Protein AF-A0A3D1MHF3-F1 (afdb_monomer_lite)

Foldseek 3Di:
DLVVCLVPPQEAAEADDPVSVVSLVSNVVDDGNYHYHYHHQALLSVLVVCVVRDDPPDDDDDDDPDDDPPRAPGPVRSVVSNVVNVD

Radius of gyration: 12.83 Å; chains: 1; bounding box: 27×31×31 Å

Secondary structure (DSSP, 8-state):
-HHHHHHH-SEEEEESSHHHHHHHHHHHTS--S-EEEEEE--HHHHHHHHHHH--TT--------S--TTTSSSHHHHHHHHHHH--

pLDDT: mean 90.06, std 7.21, range [67.38, 97.5]

Sequence (87 aa):
MALCITRHVHTSILFQGSASDKIFAELKKIDGETRCLNNIRSMKEAVALAKKYAKSGDVVLLSPGAASFGLFNHEFDRGEQFRILVK

Structure (mmCIF, N/CA/C/O backbone):
data_AF-A0A3D1MHF3-F1
#
_entry.id   AF-A0A3D1MHF3-F1
#
loop_
_atom_site.group_PDB
_atom_site.id
_atom_site.type_symbol
_atom_site.label_atom_id
_atom_site.label_alt_id
_atom_site.label_comp_id
_atom_site.label_asym_id
_atom_site.label_entity_id
_atom_site.label_seq_id
_atom_site.pdbx_PDB_ins_code
_atom_site.Cartn_x
_atom_site.Cartn_y
_atom_site.Cartn_z
_atom_site.occupancy
_atom_site.B_iso_or_equiv
_atom_site.auth_seq_id
_atom_site.auth_comp_id
_atom_site.auth_asym_id
_atom_site.auth_atom_id
_atom_site.pdbx_PDB_model_num
ATOM 1 N N . MET A 1 1 ? -8.155 15.596 2.421 1.00 70.75 1 MET A N 1
ATOM 2 C CA . MET A 1 1 ? -7.549 14.268 2.164 1.00 70.75 1 MET A CA 1
ATOM 3 C C . MET A 1 1 ? -7.162 13.556 3.459 1.00 70.75 1 MET A C 1
ATOM 5 O O . MET A 1 1 ? -7.756 12.524 3.736 1.00 70.75 1 MET A O 1
ATOM 9 N N . ALA A 1 2 ? -6.255 14.107 4.277 1.00 76.44 2 ALA A N 1
ATOM 10 C CA . ALA A 1 2 ? -5.788 13.468 5.518 1.00 76.44 2 ALA A CA 1
ATOM 11 C C . ALA A 1 2 ? -6.921 13.074 6.494 1.00 76.44 2 ALA A C 1
ATOM 13 O O . ALA A 1 2 ? -6.952 11.937 6.944 1.00 76.44 2 ALA A O 1
ATOM 14 N N . LEU A 1 3 ? -7.918 13.944 6.709 1.00 79.75 3 LEU A N 1
ATOM 15 C CA . LEU A 1 3 ? -9.082 13.644 7.563 1.00 79.75 3 LEU A CA 1
ATOM 16 C C . LEU A 1 3 ? -9.931 12.451 7.076 1.00 79.75 3 LEU A C 1
ATOM 18 O O . LEU 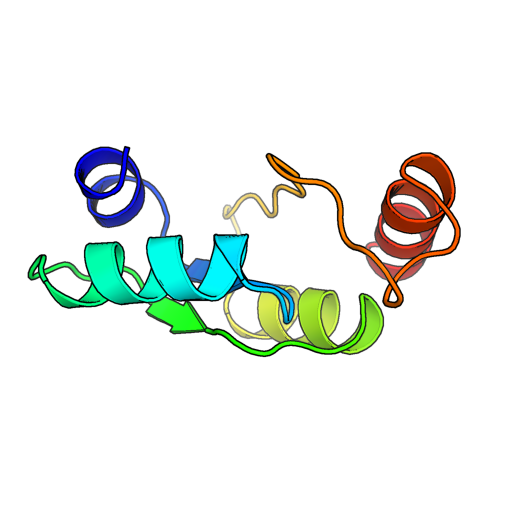A 1 3 ? -10.515 11.728 7.876 1.00 79.75 3 LEU A O 1
ATOM 22 N N . CYS A 1 4 ? -10.031 12.232 5.760 1.00 81.25 4 CYS A N 1
ATOM 23 C CA . CYS A 1 4 ? -10.770 11.079 5.236 1.00 81.25 4 CYS A CA 1
ATOM 24 C C . CYS A 1 4 ? -10.009 9.781 5.502 1.00 81.25 4 CYS A C 1
ATOM 26 O O . CYS A 1 4 ? -10.629 8.783 5.860 1.00 81.25 4 CYS A O 1
ATOM 28 N N . ILE A 1 5 ? -8.682 9.817 5.354 1.00 81.12 5 ILE A N 1
ATOM 29 C CA . ILE A 1 5 ? -7.804 8.678 5.629 1.00 81.12 5 ILE A CA 1
ATOM 30 C C . ILE A 1 5 ? -7.912 8.301 7.106 1.00 81.12 5 ILE A C 1
ATOM 32 O O . ILE A 1 5 ? -8.209 7.149 7.399 1.00 81.12 5 ILE A O 1
ATOM 36 N N . THR A 1 6 ? -7.789 9.269 8.020 1.00 80.94 6 THR A N 1
ATOM 37 C CA . THR A 1 6 ? -7.841 9.000 9.468 1.00 80.94 6 THR A CA 1
ATOM 38 C C . THR A 1 6 ? -9.173 8.428 9.959 1.00 80.94 6 THR A C 1
ATOM 40 O O . THR A 1 6 ? -9.227 7.840 11.034 1.00 80.94 6 THR A O 1
ATOM 43 N N . ARG A 1 7 ? -10.252 8.596 9.182 1.00 85.19 7 ARG A N 1
ATOM 44 C CA . ARG A 1 7 ? -11.601 8.117 9.521 1.00 85.19 7 ARG A CA 1
ATOM 45 C C . ARG A 1 7 ? -11.992 6.790 8.875 1.00 85.19 7 ARG A C 1
ATOM 47 O O . ARG A 1 7 ? -12.856 6.111 9.412 1.00 85.19 7 ARG A O 1
ATOM 54 N N . HIS A 1 8 ? -11.424 6.451 7.719 1.00 87.19 8 HIS A N 1
ATOM 55 C CA . HIS A 1 8 ? -11.897 5.315 6.910 1.00 87.19 8 HIS A CA 1
ATOM 56 C C . HIS A 1 8 ? -10.807 4.291 6.594 1.00 87.19 8 HIS A C 1
ATOM 58 O O . HIS A 1 8 ? -11.107 3.221 6.072 1.00 87.19 8 HIS A O 1
ATOM 64 N N . VAL A 1 9 ? -9.542 4.599 6.882 1.00 90.44 9 VAL A N 1
ATOM 65 C CA . VAL A 1 9 ? -8.417 3.719 6.575 1.00 90.44 9 VAL A CA 1
ATOM 66 C C . VAL A 1 9 ? -7.848 3.173 7.873 1.00 90.44 9 VAL A C 1
ATOM 68 O O . VAL A 1 9 ? -7.191 3.886 8.621 1.00 90.44 9 VAL A O 1
ATOM 71 N N . HIS A 1 10 ? -8.040 1.882 8.129 1.00 90.44 10 HIS A N 1
ATOM 72 C CA . HIS A 1 10 ? -7.485 1.233 9.320 1.00 90.44 10 HIS A CA 1
ATOM 73 C C . HIS A 1 10 ? -5.944 1.294 9.353 1.00 90.44 10 HIS A C 1
ATOM 75 O O . HIS A 1 10 ? -5.333 1.553 10.391 1.00 90.44 10 HIS A O 1
ATOM 81 N N . THR A 1 11 ? -5.283 1.067 8.214 1.00 94.25 11 THR A N 1
ATOM 82 C CA . THR A 1 11 ? -3.817 1.105 8.102 1.00 94.25 11 THR A CA 1
ATOM 83 C C . THR A 1 11 ? -3.383 1.733 6.781 1.00 94.25 11 THR A C 1
ATOM 85 O O . THR A 1 11 ? -3.791 1.290 5.713 1.00 94.25 11 THR A O 1
ATOM 88 N N . SER A 1 12 ? -2.527 2.750 6.863 1.00 94.31 12 SER A N 1
ATOM 89 C CA . SER A 1 12 ? -1.869 3.401 5.729 1.00 94.31 12 SER A CA 1
ATOM 90 C C . SER A 1 12 ? -0.408 2.965 5.653 1.00 94.31 12 SER A C 1
ATOM 92 O O . SER A 1 12 ? 0.335 3.103 6.626 1.00 94.31 12 SER A O 1
ATOM 94 N N . ILE A 1 13 ? 0.007 2.454 4.494 1.00 95.56 13 ILE A N 1
ATOM 95 C CA . ILE A 1 13 ? 1.375 2.002 4.215 1.00 95.56 13 ILE A CA 1
ATOM 96 C C . ILE A 1 13 ? 1.939 2.889 3.109 1.00 95.56 13 ILE A C 1
ATOM 98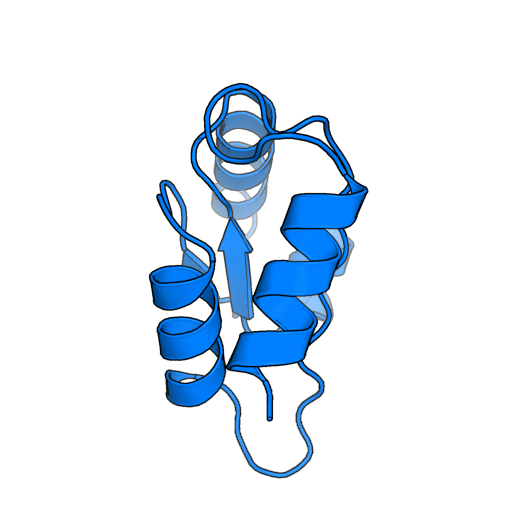 O O . ILE A 1 13 ? 1.450 2.862 1.981 1.00 95.56 13 ILE A O 1
ATOM 102 N N . LEU A 1 14 ? 2.942 3.697 3.442 1.00 94.69 14 LEU A N 1
ATOM 103 C CA . LEU A 1 14 ? 3.510 4.701 2.551 1.00 94.69 14 LEU A CA 1
ATOM 104 C C . LEU A 1 14 ? 4.935 4.309 2.147 1.00 94.69 14 LEU A C 1
ATOM 106 O O . LEU A 1 14 ? 5.810 4.087 2.991 1.00 94.69 14 LEU A O 1
ATOM 110 N N . PHE A 1 15 ? 5.164 4.221 0.838 1.00 94.50 15 PHE A N 1
ATOM 111 C CA . PHE A 1 15 ? 6.492 3.985 0.277 1.00 94.50 15 PHE A CA 1
ATOM 112 C C . PHE A 1 15 ? 7.414 5.181 0.510 1.00 94.50 15 PHE A C 1
ATOM 114 O O . PHE A 1 15 ? 6.941 6.307 0.630 1.00 94.50 15 PHE A O 1
ATOM 121 N N . GLN A 1 16 ? 8.725 4.95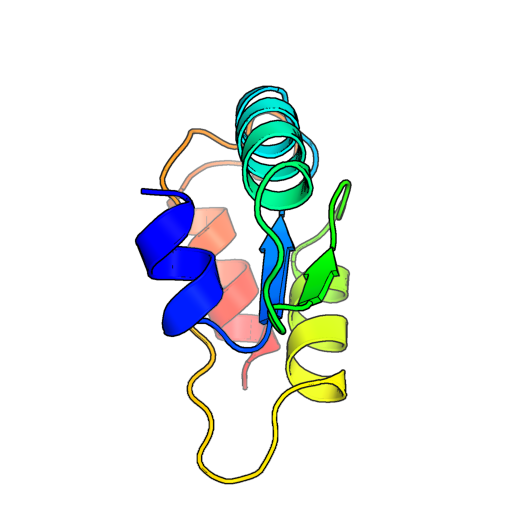9 0.527 1.00 92.56 16 GLN A N 1
ATOM 122 C CA . GLN A 1 16 ? 9.705 6.040 0.594 1.00 92.56 16 GLN A CA 1
ATOM 123 C C . GLN A 1 16 ? 9.499 7.051 -0.550 1.00 92.56 16 GLN A C 1
ATOM 125 O O . GLN A 1 16 ? 9.390 6.677 -1.717 1.00 92.56 16 GLN A O 1
ATOM 130 N N . GLY A 1 17 ? 9.457 8.343 -0.219 1.00 90.38 17 GLY A N 1
ATOM 131 C CA . GLY A 1 17 ? 9.356 9.413 -1.208 1.00 90.38 17 GLY A CA 1
ATOM 132 C C . GLY A 1 17 ? 8.807 10.714 -0.632 1.00 90.38 17 GLY A C 1
ATOM 133 O O . GLY A 1 17 ? 8.027 10.715 0.316 1.00 90.38 17 GLY A O 1
ATOM 134 N N . SER A 1 18 ? 9.157 11.834 -1.265 1.00 90.75 18 SER A N 1
ATOM 135 C CA . SER A 1 18 ? 8.803 13.177 -0.783 1.00 90.75 18 SER A CA 1
ATOM 136 C C . SER A 1 18 ? 7.292 13.424 -0.688 1.00 90.75 18 SER A C 1
ATOM 138 O O . SER A 1 18 ? 6.836 14.167 0.180 1.00 90.75 18 SER A O 1
ATOM 140 N N . ALA A 1 19 ? 6.494 12.801 -1.561 1.00 90.75 19 ALA A N 1
ATOM 141 C CA . ALA A 1 19 ? 5.035 12.856 -1.482 1.00 90.75 19 ALA A CA 1
ATOM 142 C C . ALA A 1 19 ? 4.506 12.117 -0.240 1.00 90.75 19 ALA A C 1
ATOM 144 O O . ALA A 1 19 ? 3.660 12.651 0.477 1.00 90.75 19 ALA A O 1
ATOM 145 N N . SER A 1 20 ? 5.039 10.926 0.043 1.00 91.94 20 SER A N 1
ATOM 146 C CA . SER A 1 20 ? 4.699 10.145 1.234 1.00 91.94 20 SER A CA 1
ATOM 147 C C . SER A 1 20 ? 5.074 10.869 2.518 1.00 91.94 20 SER A C 1
ATOM 149 O O . SER A 1 20 ? 4.277 10.880 3.449 1.00 91.94 20 SER A O 1
ATOM 151 N N . ASP A 1 21 ? 6.228 11.536 2.551 1.00 92.38 21 ASP A N 1
ATOM 152 C CA . ASP A 1 21 ? 6.672 12.294 3.724 1.00 92.38 21 ASP A CA 1
ATOM 153 C C . ASP A 1 21 ? 5.719 13.452 4.045 1.00 92.38 21 ASP A C 1
ATOM 155 O O . ASP A 1 21 ? 5.354 13.657 5.204 1.00 92.38 21 ASP A O 1
ATOM 159 N N . LYS A 1 22 ? 5.233 14.159 3.015 1.00 92.50 22 LYS A N 1
ATOM 160 C CA . LYS A 1 22 ? 4.205 15.200 3.173 1.00 92.50 22 LYS A CA 1
ATOM 161 C C . LYS A 1 22 ? 2.893 14.617 3.698 1.00 92.50 22 LYS A C 1
ATOM 163 O O . LYS A 1 22 ? 2.328 15.153 4.645 1.00 92.50 22 LYS A O 1
ATOM 168 N N . ILE A 1 23 ? 2.418 13.510 3.121 1.00 91.19 23 ILE A N 1
ATOM 169 C CA . ILE A 1 23 ? 1.185 12.843 3.572 1.00 91.19 23 ILE A CA 1
ATOM 170 C C . ILE A 1 23 ? 1.331 12.371 5.023 1.00 91.19 23 ILE A C 1
ATOM 172 O O . ILE A 1 23 ? 0.438 12.602 5.833 1.00 91.19 23 ILE A O 1
ATOM 176 N N . PHE A 1 24 ? 2.459 11.751 5.369 1.00 92.44 24 PHE A N 1
ATOM 177 C CA . PHE A 1 24 ? 2.743 11.272 6.716 1.00 92.44 24 PHE A CA 1
ATOM 178 C C . PHE A 1 24 ? 2.753 12.413 7.737 1.00 92.44 24 PHE A C 1
ATOM 180 O O . PHE A 1 24 ? 2.152 12.276 8.803 1.00 92.44 24 PHE A O 1
ATOM 187 N N . ALA A 1 25 ? 3.371 13.549 7.401 1.00 93.19 25 ALA A N 1
ATOM 188 C CA . ALA A 1 25 ? 3.373 14.735 8.251 1.00 93.19 25 ALA A CA 1
ATOM 189 C C . ALA A 1 25 ? 1.955 15.276 8.495 1.00 93.19 25 ALA A C 1
ATOM 191 O O . ALA A 1 25 ? 1.625 15.606 9.631 1.00 93.19 25 ALA A O 1
ATOM 192 N N . GLU A 1 26 ? 1.096 15.320 7.471 1.00 92.31 26 GLU A N 1
ATOM 193 C CA . GLU A 1 26 ? -0.298 15.754 7.640 1.00 92.31 26 GLU A CA 1
ATOM 194 C C . GLU A 1 26 ? -1.134 14.754 8.446 1.00 92.31 26 GLU A C 1
ATOM 196 O O . GLU A 1 26 ? -1.932 15.161 9.286 1.00 92.31 26 GLU A O 1
ATOM 201 N N . LEU A 1 27 ? -0.933 13.447 8.249 1.00 90.12 27 LEU A N 1
ATOM 202 C CA . LEU A 1 27 ? -1.631 12.416 9.025 1.00 90.12 27 LEU A CA 1
ATOM 203 C C . LEU A 1 27 ? -1.238 12.448 10.506 1.00 90.12 27 LEU A C 1
ATOM 205 O O . LEU A 1 27 ? -2.076 12.187 11.358 1.00 90.12 27 LEU A O 1
ATOM 209 N N . LYS A 1 28 ? 0.011 12.806 10.824 1.00 89.75 28 LYS A N 1
ATOM 210 C CA . LYS A 1 28 ? 0.498 12.934 12.207 1.00 89.75 28 LYS A CA 1
ATOM 211 C C . LYS A 1 28 ? -0.094 14.115 12.976 1.00 89.75 28 LYS A C 1
ATOM 213 O O . LYS A 1 28 ? -0.030 14.102 14.199 1.00 89.75 28 LYS A O 1
ATOM 218 N N . LYS A 1 29 ? -0.638 15.121 12.287 1.00 90.12 29 LYS A N 1
ATOM 219 C CA . LYS A 1 29 ? -1.263 16.300 12.913 1.00 90.12 29 LYS A CA 1
ATOM 220 C C . LYS A 1 29 ? -2.703 16.052 13.357 1.00 90.12 29 LYS A C 1
ATOM 222 O O . LYS A 1 29 ? -3.272 16.899 14.036 1.00 90.12 29 LYS A O 1
ATOM 227 N N . ILE A 1 30 ? -3.311 14.954 12.917 1.00 88.00 30 ILE A N 1
ATOM 228 C CA . ILE A 1 30 ? -4.711 14.639 13.183 1.00 88.00 30 ILE A CA 1
ATOM 229 C C . ILE A 1 30 ? -4.749 13.488 14.182 1.00 88.00 30 ILE A C 1
ATOM 231 O O . ILE A 1 30 ? -4.223 12.413 13.894 1.00 88.00 30 ILE A O 1
ATOM 235 N N . ASP A 1 31 ? -5.409 13.691 15.320 1.00 75.56 31 ASP A N 1
ATOM 236 C CA . ASP A 1 31 ? -5.707 12.594 16.237 1.00 75.56 31 ASP A CA 1
ATOM 237 C C . ASP A 1 31 ? -6.694 11.631 15.564 1.00 75.56 31 ASP A C 1
ATOM 239 O O . ASP A 1 31 ? -7.802 12.004 15.169 1.00 75.56 31 ASP A O 1
ATOM 243 N N . GLY A 1 32 ? -6.266 10.387 15.376 1.00 75.06 32 GLY A N 1
ATOM 244 C CA . GLY A 1 32 ? -7.057 9.351 14.728 1.00 75.06 32 GLY A CA 1
ATOM 245 C C . GLY A 1 32 ? -6.498 7.961 15.002 1.00 75.06 32 GLY A C 1
ATOM 246 O O . GLY A 1 32 ? -5.327 7.796 15.335 1.00 75.06 32 GLY A O 1
ATOM 247 N N . GLU A 1 33 ? -7.345 6.948 14.845 1.00 81.25 33 GLU A N 1
ATOM 248 C CA . GLU A 1 33 ? -6.983 5.551 15.121 1.00 81.25 33 GLU A CA 1
ATOM 249 C C . GLU A 1 33 ? 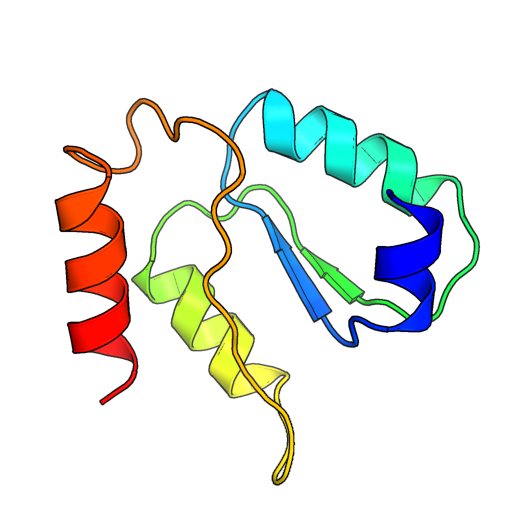-6.196 4.892 13.976 1.00 81.25 33 GLU A C 1
ATOM 251 O O . GLU A 1 33 ? -5.679 3.781 14.120 1.00 81.25 33 GLU A O 1
ATOM 256 N N . THR A 1 34 ? -6.070 5.571 12.831 1.00 87.38 34 THR A N 1
ATOM 257 C CA . THR A 1 34 ? -5.327 5.064 11.677 1.00 87.38 34 THR A CA 1
ATOM 258 C C . THR A 1 34 ? -3.866 4.811 12.015 1.00 87.38 34 THR A C 1
ATOM 260 O O . THR A 1 34 ? -3.100 5.707 12.376 1.00 87.38 34 THR A O 1
ATOM 263 N N . ARG A 1 35 ? -3.427 3.580 11.756 1.00 92.44 35 ARG A N 1
ATOM 264 C CA . ARG A 1 35 ? -2.011 3.228 11.786 1.00 92.44 35 ARG A CA 1
ATOM 265 C C . ARG A 1 35 ? -1.316 3.749 10.531 1.00 92.44 35 ARG A C 1
ATOM 267 O O . ARG A 1 35 ? -1.621 3.300 9.432 1.00 92.44 35 ARG A O 1
ATOM 274 N N . CYS A 1 36 ? -0.333 4.628 10.694 1.00 93.06 36 CYS A N 1
ATOM 275 C CA . CYS A 1 36 ? 0.475 5.154 9.589 1.00 93.06 36 CYS A CA 1
ATOM 276 C C . CYS A 1 36 ? 1.897 4.584 9.626 1.00 93.06 36 CYS A C 1
ATOM 278 O O . CYS A 1 36 ? 2.646 4.852 10.567 1.00 93.06 36 CYS A O 1
ATOM 280 N N . LEU A 1 37 ? 2.278 3.836 8.590 1.00 94.69 37 LEU A N 1
ATOM 281 C CA . LEU A 1 37 ? 3.636 3.340 8.351 1.00 94.69 37 LEU A CA 1
ATOM 282 C C . LEU A 1 37 ? 4.237 4.110 7.167 1.00 94.69 37 LEU A C 1
ATOM 284 O O . LEU A 1 37 ? 3.567 4.270 6.150 1.00 94.69 37 LEU A O 1
ATOM 288 N N . ASN A 1 38 ? 5.478 4.586 7.288 1.00 94.38 38 ASN A N 1
ATOM 289 C CA . ASN A 1 38 ? 6.177 5.344 6.240 1.00 94.38 38 ASN A CA 1
ATOM 290 C C . ASN A 1 38 ? 7.564 4.749 5.959 1.00 94.38 38 ASN A C 1
ATOM 292 O O . ASN A 1 38 ? 8.052 3.929 6.736 1.00 94.38 38 ASN A O 1
ATOM 296 N N . ASN A 1 39 ? 8.207 5.210 4.881 1.00 93.56 39 ASN A N 1
ATOM 297 C CA . ASN A 1 39 ? 9.556 4.822 4.463 1.00 93.56 39 ASN A CA 1
ATOM 298 C C . ASN A 1 39 ? 9.684 3.331 4.098 1.00 93.56 39 ASN A C 1
ATOM 300 O O . ASN A 1 39 ? 10.741 2.732 4.274 1.00 93.56 39 ASN A O 1
ATOM 304 N N . ILE A 1 40 ? 8.609 2.737 3.573 1.00 95.50 40 ILE A N 1
ATOM 305 C CA . ILE A 1 40 ? 8.609 1.359 3.068 1.00 95.50 40 ILE A CA 1
ATOM 306 C C . ILE A 1 40 ? 9.357 1.301 1.738 1.00 95.50 40 ILE A C 1
ATOM 308 O O . ILE A 1 40 ? 9.140 2.146 0.865 1.00 95.50 40 ILE A O 1
ATOM 312 N N . ARG A 1 41 ? 10.244 0.315 1.570 1.00 94.69 41 ARG A N 1
ATOM 313 C CA . ARG A 1 41 ? 11.224 0.315 0.466 1.00 94.69 41 ARG A CA 1
ATOM 314 C C . ARG A 1 41 ? 11.006 -0.763 -0.585 1.00 94.69 41 ARG A C 1
ATOM 316 O O . ARG A 1 41 ? 11.765 -0.845 -1.542 1.00 94.69 41 ARG A O 1
ATOM 323 N N . SER A 1 42 ? 9.991 -1.607 -0.429 1.00 95.12 42 SER A N 1
ATOM 324 C CA . SER A 1 42 ? 9.663 -2.618 -1.438 1.00 95.12 42 SER A CA 1
ATOM 325 C C . SER A 1 42 ? 8.202 -3.042 -1.374 1.00 95.12 42 SER A C 1
ATOM 327 O O . SER A 1 42 ? 7.575 -2.993 -0.313 1.00 95.12 42 SER A O 1
ATOM 329 N N . MET A 1 43 ? 7.662 -3.527 -2.496 1.00 95.88 43 MET A N 1
ATOM 330 C CA . MET A 1 43 ? 6.312 -4.101 -2.515 1.00 95.88 43 MET A CA 1
ATOM 331 C C . MET A 1 43 ? 6.201 -5.328 -1.605 1.00 95.88 43 MET A C 1
ATOM 333 O O . MET A 1 43 ? 5.180 -5.527 -0.954 1.00 95.88 43 MET A O 1
ATOM 337 N N . LYS A 1 44 ? 7.269 -6.129 -1.507 1.00 97.00 44 LYS A N 1
ATOM 338 C CA . LYS A 1 44 ? 7.323 -7.306 -0.630 1.00 97.00 44 LYS A CA 1
ATOM 339 C C . LYS A 1 44 ? 7.122 -6.928 0.836 1.00 97.00 44 LYS A C 1
ATOM 341 O O . LYS A 1 44 ? 6.314 -7.549 1.521 1.00 97.00 44 LYS A O 1
ATOM 346 N N . GLU A 1 45 ? 7.827 -5.899 1.296 1.00 97.50 45 GLU A N 1
ATOM 347 C CA . GLU A 1 45 ? 7.660 -5.350 2.642 1.00 97.50 45 GLU A CA 1
ATOM 348 C C . GLU A 1 45 ? 6.242 -4.792 2.842 1.00 97.50 45 GLU A C 1
ATOM 350 O O . GLU A 1 45 ? 5.585 -5.125 3.829 1.00 97.50 45 GLU A O 1
ATOM 355 N N . ALA A 1 46 ? 5.734 -4.017 1.877 1.00 97.06 46 ALA A N 1
ATOM 356 C CA . ALA A 1 46 ? 4.395 -3.435 1.944 1.00 97.06 46 ALA A CA 1
ATOM 357 C C . ALA A 1 46 ? 3.295 -4.503 2.068 1.00 97.06 46 ALA A C 1
ATOM 359 O O . ALA A 1 46 ? 2.435 -4.403 2.943 1.00 97.06 46 ALA A O 1
ATOM 360 N N . VAL A 1 47 ? 3.339 -5.551 1.240 1.00 97.25 47 VAL A N 1
ATOM 361 C CA . VAL A 1 47 ? 2.352 -6.642 1.267 1.00 97.25 47 VAL A CA 1
ATOM 362 C C . VAL A 1 47 ? 2.475 -7.474 2.543 1.00 97.25 47 VAL A C 1
ATOM 364 O O . VAL A 1 47 ? 1.455 -7.854 3.113 1.00 97.25 47 VAL A O 1
ATOM 367 N N . ALA A 1 48 ? 3.689 -7.719 3.044 1.00 97.50 48 ALA A N 1
ATOM 368 C CA . ALA A 1 48 ? 3.879 -8.417 4.316 1.00 97.50 48 ALA A CA 1
ATOM 369 C C . ALA A 1 48 ? 3.266 -7.639 5.493 1.00 97.50 48 ALA A C 1
ATOM 371 O O . ALA A 1 48 ? 2.582 -8.222 6.335 1.00 97.50 48 ALA A O 1
ATOM 372 N N . LEU A 1 49 ? 3.456 -6.317 5.534 1.00 97.44 49 LEU A N 1
ATOM 373 C CA . LEU A 1 49 ? 2.838 -5.452 6.540 1.00 97.44 49 LEU A CA 1
ATOM 374 C C . LEU A 1 49 ? 1.314 -5.404 6.381 1.00 97.44 49 LEU A C 1
ATOM 376 O O . LEU A 1 49 ? 0.604 -5.503 7.378 1.00 97.44 49 LEU A O 1
ATOM 380 N N . ALA A 1 50 ? 0.805 -5.318 5.149 1.00 96.50 50 ALA A N 1
ATOM 381 C CA . ALA A 1 50 ? -0.631 -5.360 4.887 1.00 96.50 50 ALA A CA 1
ATOM 382 C C . ALA A 1 50 ? -1.252 -6.669 5.398 1.00 96.50 50 ALA A C 1
ATOM 384 O O . ALA A 1 50 ? -2.199 -6.624 6.176 1.00 96.50 50 ALA A O 1
ATOM 385 N N . LYS A 1 51 ? -0.661 -7.825 5.057 1.00 95.06 51 LYS A N 1
ATOM 386 C CA . LYS A 1 51 ? -1.094 -9.148 5.542 1.00 95.06 51 LYS A CA 1
ATOM 387 C C . LYS A 1 51 ? -1.014 -9.261 7.073 1.00 95.06 51 LYS A C 1
ATOM 389 O O . LYS A 1 51 ? -1.854 -9.916 7.674 1.00 95.06 51 LYS A O 1
ATOM 394 N N . LYS A 1 52 ? -0.034 -8.611 7.714 1.00 96.38 52 LYS A N 1
ATOM 395 C CA . LYS A 1 52 ? 0.130 -8.610 9.178 1.00 96.38 52 LYS A CA 1
ATOM 396 C C . LYS A 1 52 ? -0.966 -7.831 9.915 1.00 96.38 52 LYS A C 1
ATOM 398 O O . LYS A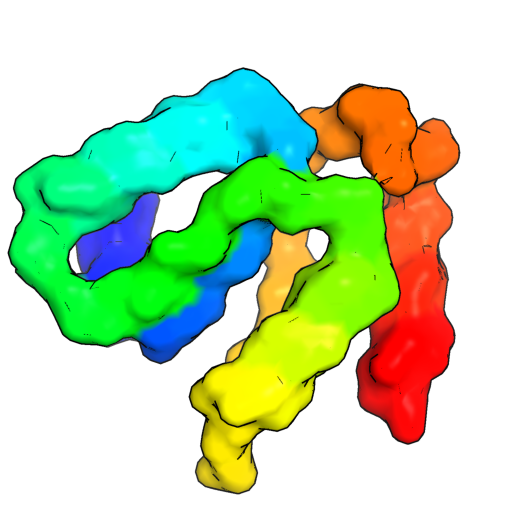 1 52 ? -1.330 -8.222 11.020 1.00 96.38 52 LYS A O 1
ATOM 403 N N . TYR A 1 53 ? -1.417 -6.702 9.367 1.00 95.75 53 TYR A N 1
ATOM 404 C CA . TYR A 1 53 ? -2.346 -5.798 10.062 1.00 95.75 53 TYR A CA 1
ATOM 405 C C . TYR A 1 53 ? -3.796 -5.900 9.588 1.00 95.75 53 TYR A C 1
ATOM 407 O O . TYR A 1 53 ? -4.682 -5.457 10.318 1.00 95.75 53 TYR A O 1
ATOM 415 N N . ALA A 1 54 ? -4.037 -6.461 8.403 1.00 95.31 54 ALA A N 1
ATOM 416 C CA . ALA A 1 54 ? -5.379 -6.744 7.915 1.00 95.31 54 ALA A CA 1
ATOM 417 C C . ALA A 1 54 ? -6.024 -7.888 8.710 1.00 95.31 54 ALA A C 1
ATOM 419 O O . ALA A 1 54 ? -5.366 -8.858 9.095 1.00 95.31 54 ALA A O 1
ATOM 420 N N . LYS A 1 55 ? -7.329 -7.776 8.934 1.00 93.88 55 LYS A N 1
ATOM 421 C CA . LYS A 1 55 ? -8.177 -8.802 9.545 1.00 93.88 55 LYS A CA 1
ATOM 422 C C . LYS A 1 55 ? -9.137 -9.380 8.509 1.00 93.88 55 LYS A C 1
ATOM 424 O O . LYS A 1 55 ? -9.329 -8.825 7.430 1.00 93.88 55 LYS A O 1
ATOM 429 N N . SER A 1 56 ? -9.758 -10.512 8.838 1.00 93.88 56 SER A N 1
ATOM 430 C CA . SER A 1 56 ? -10.812 -11.086 7.996 1.00 93.88 56 SER A CA 1
ATOM 431 C C . SER A 1 56 ? -11.934 -10.066 7.785 1.00 93.88 56 SER A C 1
ATOM 433 O O . SER A 1 56 ? -12.481 -9.552 8.758 1.00 93.88 56 SER A O 1
ATOM 435 N N . GLY A 1 57 ? -12.272 -9.796 6.523 1.00 93.56 57 GLY A N 1
ATOM 436 C CA . GLY A 1 57 ? -13.253 -8.778 6.131 1.00 93.56 57 GLY A CA 1
ATOM 437 C C . GLY A 1 57 ? -12.653 -7.423 5.740 1.00 93.56 57 GLY A C 1
ATOM 438 O O . GLY A 1 57 ? -13.359 -6.622 5.132 1.00 93.56 57 GLY A O 1
ATOM 439 N N . ASP A 1 58 ? -11.366 -7.176 6.010 1.00 95.19 58 ASP A N 1
ATOM 440 C CA . ASP A 1 58 ? -10.689 -5.963 5.547 1.00 95.19 58 ASP A CA 1
ATOM 441 C C . ASP A 1 58 ? -10.384 -6.024 4.043 1.00 95.19 58 ASP A C 1
ATOM 443 O O . ASP A 1 58 ? -10.170 -7.089 3.458 1.00 95.19 58 ASP A O 1
ATOM 447 N N . VAL A 1 59 ? -10.283 -4.846 3.423 1.00 95.31 59 VAL A N 1
ATOM 448 C CA . VAL A 1 59 ? -9.837 -4.685 2.035 1.00 95.31 59 VAL A CA 1
ATOM 449 C C . VAL A 1 59 ? -8.429 -4.100 2.017 1.00 95.31 59 VAL A C 1
ATOM 451 O O . VAL A 1 59 ? -8.174 -3.038 2.582 1.00 95.31 59 VAL A O 1
ATOM 454 N N . VAL A 1 60 ? -7.517 -4.766 1.307 1.00 95.69 60 VAL A N 1
ATOM 455 C CA . VAL A 1 60 ? -6.187 -4.227 0.998 1.00 95.69 60 VAL A CA 1
ATOM 456 C C . VAL A 1 60 ? -6.223 -3.608 -0.395 1.00 95.69 60 VAL A C 1
ATOM 458 O O . VAL A 1 60 ? -6.384 -4.312 -1.390 1.00 95.69 60 VAL A O 1
ATOM 461 N N . LEU A 1 61 ? -6.053 -2.287 -0.468 1.00 95.75 61 LEU A N 1
ATOM 462 C CA . LEU A 1 61 ? -6.091 -1.525 -1.715 1.00 95.75 61 LEU A CA 1
ATOM 463 C C . LEU A 1 61 ? -4.719 -0.918 -2.033 1.00 95.75 61 LEU A C 1
ATOM 465 O O . LEU A 1 61 ? -4.198 -0.105 -1.270 1.00 95.75 61 LEU A O 1
ATOM 469 N N . LEU A 1 62 ? -4.172 -1.244 -3.206 1.00 94.88 62 LEU A N 1
ATOM 470 C CA . LEU A 1 62 ? -3.070 -0.489 -3.801 1.00 94.88 62 LEU A CA 1
ATOM 471 C C . LEU A 1 62 ? -3.642 0.727 -4.550 1.00 94.88 62 LEU A C 1
ATOM 473 O O . LEU A 1 62 ? -4.167 0.584 -5.649 1.00 94.88 62 LEU A O 1
ATOM 477 N N . SER A 1 63 ? -3.519 1.922 -3.966 1.00 92.44 63 SER A N 1
ATOM 478 C CA . SER A 1 63 ? -4.012 3.185 -4.546 1.00 92.44 63 SER A CA 1
ATOM 479 C C . SER A 1 63 ? -2.879 4.214 -4.693 1.00 92.44 63 SER A C 1
ATOM 481 O O . SER A 1 63 ? -2.736 5.102 -3.848 1.00 92.44 63 SER A O 1
ATOM 483 N N . PRO A 1 64 ? -2.032 4.110 -5.731 1.00 84.50 64 PRO A N 1
ATOM 484 C CA . PRO A 1 64 ? -0.936 5.047 -5.935 1.00 84.50 64 PRO A CA 1
ATOM 485 C C . PRO A 1 64 ? -1.465 6.415 -6.394 1.00 84.50 64 PRO A C 1
ATOM 487 O O . PRO A 1 64 ? -2.170 6.508 -7.391 1.00 84.50 64 PRO A O 1
ATOM 490 N N . GLY A 1 65 ? -1.094 7.480 -5.678 1.00 77.31 65 GLY A N 1
ATOM 491 C CA . GLY A 1 65 ? -1.445 8.871 -6.011 1.00 77.31 65 GLY A CA 1
ATOM 492 C C . GLY A 1 65 ? -0.258 9.740 -6.442 1.00 77.31 65 GLY A C 1
ATOM 493 O O . GLY A 1 65 ? -0.415 10.940 -6.640 1.00 77.31 65 GLY A O 1
ATOM 494 N N . ALA A 1 66 ? 0.939 9.155 -6.543 1.00 80.38 66 ALA A N 1
ATOM 495 C CA . ALA A 1 66 ? 2.171 9.843 -6.915 1.00 80.38 66 ALA A CA 1
ATOM 496 C C . ALA A 1 66 ? 3.127 8.899 -7.659 1.00 80.38 66 ALA A C 1
ATOM 498 O O . ALA A 1 66 ? 3.078 7.674 -7.496 1.00 80.38 66 ALA A O 1
ATOM 499 N N . ALA A 1 67 ? 4.016 9.479 -8.465 1.00 76.75 67 ALA A N 1
ATOM 500 C CA . ALA A 1 67 ? 5.124 8.748 -9.061 1.00 76.75 67 ALA A CA 1
ATOM 501 C C . ALA A 1 67 ? 6.093 8.278 -7.965 1.00 76.75 67 ALA A C 1
ATOM 503 O O . ALA A 1 67 ? 6.428 9.017 -7.040 1.00 76.75 67 ALA A O 1
ATOM 504 N N . SER A 1 68 ? 6.540 7.034 -8.075 1.00 67.38 68 SER A N 1
ATOM 505 C CA . SER A 1 68 ? 7.411 6.365 -7.110 1.00 67.38 68 SER A CA 1
ATOM 506 C C . SER A 1 68 ? 8.785 6.159 -7.743 1.00 67.38 68 SER A C 1
ATOM 508 O O . SER A 1 68 ? 9.119 5.055 -8.169 1.00 67.38 68 SER A O 1
ATOM 510 N N . PHE A 1 69 ? 9.535 7.253 -7.879 1.00 69.88 69 PHE A N 1
ATOM 511 C CA . PHE A 1 69 ? 10.840 7.261 -8.540 1.00 69.88 69 PHE A CA 1
ATOM 512 C C . PHE A 1 69 ? 11.859 6.402 -7.781 1.00 69.88 69 PHE A C 1
ATOM 514 O O . PHE A 1 69 ? 12.038 6.564 -6.576 1.00 69.88 69 PHE A O 1
ATOM 521 N N . GLY A 1 70 ? 12.523 5.488 -8.494 1.00 77.31 70 GLY A N 1
ATOM 522 C CA . GLY A 1 70 ? 13.625 4.669 -7.975 1.00 77.31 70 GLY A CA 1
ATOM 523 C C . GLY A 1 70 ? 13.225 3.407 -7.199 1.00 77.31 70 GLY A C 1
ATOM 524 O O . GLY A 1 70 ? 14.079 2.563 -6.961 1.00 77.31 70 GLY A O 1
ATOM 525 N N . LEU A 1 71 ? 11.949 3.246 -6.833 1.00 84.38 71 LEU A N 1
ATOM 526 C CA . LEU A 1 71 ? 11.439 2.043 -6.148 1.00 84.38 71 LEU A CA 1
ATOM 527 C C . LEU A 1 71 ? 10.828 1.013 -7.103 1.00 84.38 71 LEU A C 1
ATOM 529 O O . LEU A 1 71 ? 10.776 -0.172 -6.785 1.00 84.38 71 LEU A O 1
ATOM 533 N N . PHE A 1 72 ? 10.338 1.482 -8.246 1.00 89.75 72 PHE A N 1
ATOM 534 C CA . PHE A 1 72 ? 9.682 0.683 -9.272 1.00 89.75 72 PHE A CA 1
ATOM 535 C C . PHE A 1 72 ? 10.186 1.133 -10.636 1.00 89.75 72 PHE A C 1
ATOM 537 O O . PHE A 1 72 ? 10.512 2.311 -10.811 1.00 89.75 72 PHE A O 1
ATOM 544 N N . ASN A 1 73 ? 10.204 0.216 -11.599 1.00 87.69 73 ASN A N 1
ATOM 545 C CA . ASN A 1 73 ? 10.622 0.532 -12.964 1.00 87.69 73 ASN A CA 1
ATOM 546 C C . ASN A 1 73 ? 9.634 1.499 -13.637 1.00 87.69 73 ASN A C 1
ATOM 548 O O . ASN A 1 73 ? 10.040 2.410 -14.350 1.00 87.69 73 ASN A O 1
ATOM 552 N N . HIS A 1 74 ? 8.336 1.303 -13.393 1.00 87.31 74 HIS A N 1
ATOM 553 C CA . HIS A 1 74 ? 7.229 2.130 -13.883 1.00 87.31 74 HIS A CA 1
ATOM 554 C C . HIS A 1 74 ? 5.926 1.764 -13.144 1.00 87.31 74 HIS A C 1
ATOM 556 O O . HIS A 1 74 ? 5.898 0.881 -12.281 1.00 87.31 74 HIS A O 1
ATOM 562 N N . GLU A 1 75 ? 4.816 2.429 -13.471 1.00 86.19 75 GLU A N 1
ATOM 563 C CA . GLU A 1 75 ? 3.514 2.214 -12.833 1.00 86.19 75 GLU A CA 1
ATOM 564 C C . GLU A 1 75 ? 2.978 0.785 -12.997 1.00 86.19 75 GLU A C 1
ATOM 566 O O . GLU A 1 75 ? 2.384 0.256 -12.054 1.00 86.19 75 GLU A O 1
ATOM 571 N N . PHE A 1 76 ? 3.225 0.147 -14.149 1.00 90.31 76 PHE A N 1
ATOM 572 C CA . PHE A 1 76 ? 2.803 -1.237 -14.394 1.00 90.31 76 PHE A CA 1
ATOM 573 C C . PHE A 1 76 ? 3.596 -2.255 -13.565 1.00 90.31 76 PHE A C 1
ATOM 575 O O . PHE A 1 76 ? 2.985 -3.154 -12.997 1.00 90.31 76 PHE A O 1
ATOM 582 N N . ASP A 1 77 ? 4.915 -2.079 -13.417 1.00 93.19 77 ASP A N 1
ATOM 583 C CA . ASP A 1 77 ? 5.777 -2.944 -12.594 1.00 93.19 77 ASP A CA 1
ATOM 584 C C . ASP A 1 77 ? 5.304 -2.946 -11.134 1.00 93.19 77 ASP A C 1
ATOM 586 O O . ASP A 1 77 ? 5.110 -3.995 -10.524 1.00 93.19 77 ASP A O 1
ATOM 590 N N . ARG A 1 78 ? 4.974 -1.769 -10.595 1.00 93.44 78 ARG A N 1
ATOM 591 C CA . ARG A 1 78 ? 4.388 -1.641 -9.254 1.00 93.44 78 ARG A CA 1
ATOM 592 C C . ARG A 1 78 ? 3.098 -2.454 -9.097 1.00 93.44 78 ARG A C 1
ATOM 594 O O . ARG A 1 78 ? 2.926 -3.150 -8.095 1.00 93.44 78 ARG A O 1
ATOM 601 N N . GLY A 1 79 ? 2.183 -2.344 -10.062 1.00 94.06 79 GLY A N 1
ATOM 602 C CA . GLY A 1 79 ? 0.922 -3.090 -10.053 1.00 94.06 79 GLY A CA 1
ATOM 603 C C . GLY A 1 79 ? 1.134 -4.598 -10.198 1.00 94.06 79 GLY A C 1
ATOM 604 O O . GLY A 1 79 ? 0.490 -5.390 -9.506 1.00 94.06 79 GLY A O 1
ATOM 605 N N . GLU A 1 80 ? 2.076 -5.002 -11.046 1.00 95.62 80 GLU A N 1
ATOM 606 C CA . GLU A 1 80 ? 2.427 -6.400 -11.258 1.00 95.62 80 GLU A CA 1
ATOM 607 C C . GLU A 1 80 ? 3.045 -7.034 -10.009 1.00 95.62 80 GLU A C 1
ATOM 609 O O . GLU A 1 80 ? 2.581 -8.095 -9.584 1.00 95.62 80 GLU A O 1
ATOM 614 N N . GLN A 1 81 ? 4.015 -6.373 -9.370 1.00 95.94 81 GLN A 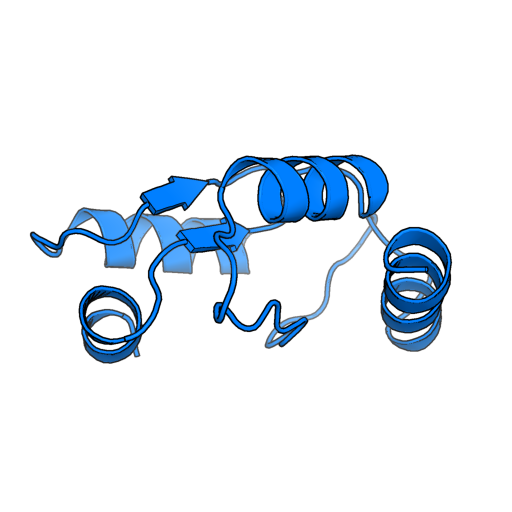N 1
ATOM 615 C CA . GLN A 1 81 ? 4.609 -6.849 -8.120 1.00 95.94 81 GLN A CA 1
ATOM 616 C C . GLN A 1 81 ? 3.540 -7.070 -7.045 1.00 95.94 81 GLN A C 1
ATOM 618 O O . GLN A 1 81 ? 3.548 -8.100 -6.371 1.00 95.94 81 GLN A O 1
ATOM 623 N N . PHE A 1 82 ? 2.586 -6.141 -6.907 1.00 96.69 82 PHE A N 1
ATOM 624 C CA . PHE A 1 82 ? 1.476 -6.301 -5.969 1.00 96.69 82 PHE A CA 1
ATOM 625 C C . PHE A 1 82 ? 0.635 -7.528 -6.314 1.00 96.69 82 PHE A C 1
ATOM 627 O O . PHE A 1 82 ? 0.468 -8.399 -5.466 1.00 96.69 82 PHE A O 1
ATOM 634 N N . ARG A 1 83 ? 0.182 -7.651 -7.569 1.00 96.25 83 ARG A N 1
ATOM 635 C CA . ARG A 1 83 ? -0.617 -8.792 -8.046 1.00 96.25 83 ARG A CA 1
ATOM 636 C C . ARG A 1 83 ? 0.071 -10.137 -7.798 1.00 96.25 83 ARG A C 1
ATOM 638 O O . ARG A 1 83 ? -0.602 -11.105 -7.462 1.00 96.25 83 ARG A O 1
ATOM 645 N N . ILE A 1 84 ? 1.388 -10.212 -7.980 1.00 96.81 84 ILE A N 1
ATOM 646 C CA . ILE A 1 84 ? 2.168 -11.433 -7.737 1.00 96.81 84 ILE A CA 1
ATOM 647 C C . ILE A 1 84 ? 2.205 -11.773 -6.242 1.00 96.81 84 ILE A C 1
ATOM 649 O O . ILE A 1 84 ? 2.050 -12.936 -5.884 1.00 96.81 84 ILE A O 1
ATOM 653 N N . LEU A 1 85 ? 2.389 -10.776 -5.374 1.00 96.75 85 LEU A N 1
ATOM 654 C CA . LEU A 1 85 ? 2.587 -10.963 -3.931 1.00 96.75 85 LEU A CA 1
ATOM 655 C C . LEU A 1 85 ? 1.289 -11.155 -3.125 1.00 96.75 85 LEU A C 1
ATOM 657 O O . LEU A 1 85 ? 1.340 -11.664 -1.999 1.00 96.75 85 LEU A O 1
ATOM 661 N N . VAL A 1 86 ? 0.144 -10.712 -3.658 1.00 93.44 86 VAL A N 1
ATOM 662 C CA . VAL A 1 86 ? -1.174 -10.875 -3.012 1.00 93.44 86 VAL A CA 1
ATOM 663 C C . VAL A 1 86 ? -1.872 -12.189 -3.340 1.00 93.44 86 VAL A C 1
ATOM 665 O O . VAL A 1 86 ? -2.880 -12.486 -2.703 1.00 93.44 86 VAL A O 1
ATOM 668 N N . LYS A 1 87 ? -1.342 -12.971 -4.286 1.00 77.00 87 LYS A N 1
ATOM 669 C CA . LYS A 1 87 ? -1.698 -14.390 -4.390 1.00 77.00 87 LYS A CA 1
ATOM 670 C C . LYS A 1 87 ? -1.345 -15.132 -3.095 1.00 77.00 87 LYS A C 1
ATOM 672 O O . LYS A 1 87 ? -1.988 -16.176 -2.880 1.00 77.00 87 LYS A O 1
#